Protein AF-A0AB38FFC4-F1 (afdb_monomer_lite)

pLDDT: mean 82.01, std 13.11, range [34.38, 96.31]

Sequence (142 aa):
MTSVSDGPTPALEALVALSYVAIEAASSDPIVAAMLRLQHEIGDYQGTHGNVVSSWQQGFERLVARAVEEGDVLAEDDVSTGTLSTFLLGSLLGAHVVATATGAFDDLPRRMERVWYFILPGLVEPSKLVYFRQFASRRLLR

Secondary structure (DSSP, 8-state):
----SS-SS-HHHHHHHHHHHHHHHHHH-HHHHHHHHHHHHH-SGGG-S--HHHHHHHHHHHHHHHHHHTT-S---SHHHHHHHHHHHHHHHHHHHHHHHHHT-GGGHHHHHHHHHHHHHHHHS-TTTHHHHHHHHHHGGG-

Radius of gyration: 15.25 Å; chains: 1; bounding box: 38×37×39 Å

InterPro domains:
  IPR036271 Tetracyclin repressor-like, C-terminal domain superfamily [SSF48498] (9-140)
  IPR054126 CprB tetracyclin repressor-like, C-terminal domain [PF21935] (11-124)

Structure (mmCIF, N/CA/C/O backbone):
data_AF-A0AB38FFC4-F1
#
_entry.id   AF-A0AB38FFC4-F1
#
loop_
_atom_site.group_PDB
_atom_site.id
_atom_site.type_symbol
_atom_site.label_atom_id
_atom_site.label_alt_id
_atom_site.label_comp_id
_atom_site.label_asym_id
_atom_site.label_entity_id
_atom_site.label_seq_id
_atom_site.pdbx_PDB_ins_code
_atom_site.Cartn_x
_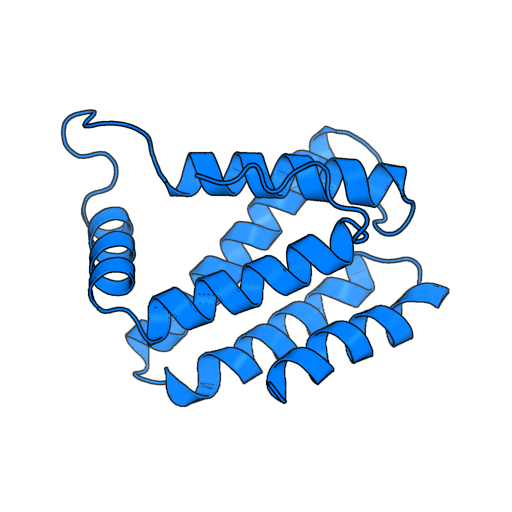atom_site.Cartn_y
_atom_site.Cartn_z
_atom_site.occupancy
_atom_site.B_iso_or_equiv
_atom_site.auth_seq_id
_atom_site.auth_comp_id
_atom_site.auth_asym_id
_atom_site.auth_atom_id
_atom_site.pdbx_PDB_model_num
ATOM 1 N N . MET A 1 1 ? -9.768 2.602 -18.425 1.00 34.38 1 MET A N 1
ATOM 2 C CA . MET A 1 1 ? -9.398 2.821 -17.010 1.00 34.38 1 MET A CA 1
ATOM 3 C C . MET A 1 1 ? -10.601 2.492 -16.147 1.00 34.38 1 MET A C 1
ATOM 5 O O . MET A 1 1 ? -11.529 3.284 -16.077 1.00 34.38 1 MET A O 1
ATOM 9 N N . THR A 1 2 ? -10.643 1.284 -15.591 1.00 35.81 2 THR A N 1
ATOM 10 C CA . THR A 1 2 ? -11.699 0.844 -14.672 1.00 35.81 2 THR A CA 1
ATOM 11 C C . THR A 1 2 ? -11.575 1.614 -13.360 1.00 35.81 2 THR A C 1
ATOM 13 O O . THR A 1 2 ? -10.516 1.595 -12.736 1.00 35.81 2 THR A O 1
ATOM 16 N N . SER A 1 3 ? -12.639 2.318 -12.971 1.00 39.75 3 SER A N 1
ATOM 17 C CA . SER A 1 3 ? -12.753 2.964 -11.662 1.00 39.75 3 SER A CA 1
ATOM 18 C C . SER A 1 3 ? -12.535 1.918 -10.565 1.00 39.75 3 SER A C 1
ATOM 20 O O . SER A 1 3 ? -13.295 0.961 -10.464 1.00 39.75 3 SER A O 1
ATOM 22 N N . VAL A 1 4 ? -11.470 2.074 -9.777 1.00 53.66 4 VAL A N 1
ATOM 23 C CA . VAL A 1 4 ? -11.105 1.183 -8.656 1.00 53.66 4 VAL A CA 1
ATOM 24 C C . VAL A 1 4 ? -12.003 1.401 -7.422 1.00 53.66 4 VAL A C 1
ATOM 26 O O . VAL A 1 4 ? -11.862 0.698 -6.429 1.00 53.66 4 VAL A O 1
ATOM 29 N N . SER A 1 5 ? -12.944 2.350 -7.454 1.00 50.34 5 SER A N 1
ATOM 30 C CA . SER A 1 5 ? -13.430 2.974 -6.217 1.00 50.34 5 SER A CA 1
ATOM 31 C C . SER A 1 5 ? -14.756 2.470 -5.614 1.00 50.34 5 SER A C 1
ATOM 33 O O . SER A 1 5 ? -15.037 2.896 -4.508 1.00 50.34 5 SER A O 1
ATOM 35 N N . ASP A 1 6 ? -15.501 1.521 -6.204 1.00 46.50 6 ASP A N 1
ATOM 36 C CA . ASP A 1 6 ? -16.807 1.061 -5.647 1.00 46.50 6 ASP A CA 1
ATOM 37 C C . ASP A 1 6 ? -17.016 -0.473 -5.672 1.00 46.50 6 ASP A C 1
ATOM 39 O O . ASP A 1 6 ? -18.100 -0.991 -5.938 1.00 46.50 6 ASP A O 1
ATOM 43 N N . GLY A 1 7 ? -15.956 -1.250 -5.441 1.00 58.41 7 GLY A N 1
ATOM 44 C CA . GLY A 1 7 ? -16.077 -2.706 -5.291 1.00 58.41 7 GLY A CA 1
ATOM 45 C C . GLY A 1 7 ? -16.482 -3.124 -3.865 1.00 58.41 7 GLY A C 1
ATOM 46 O O . GLY A 1 7 ? -16.101 -2.433 -2.919 1.00 58.41 7 GLY A O 1
ATOM 47 N N . PRO A 1 8 ? -17.145 -4.288 -3.676 1.00 72.44 8 PRO A N 1
ATOM 48 C CA . PRO A 1 8 ? -17.498 -4.836 -2.355 1.00 72.44 8 PRO A CA 1
ATOM 49 C C . PRO A 1 8 ? -16.283 -5.207 -1.483 1.00 72.44 8 PRO A C 1
ATOM 51 O O . PRO A 1 8 ? -16.443 -5.600 -0.333 1.00 72.44 8 PRO A O 1
ATOM 54 N N . THR A 1 9 ? -15.069 -5.126 -2.030 1.00 85.88 9 THR A N 1
ATOM 55 C CA . THR A 1 9 ? -13.816 -5.384 -1.317 1.00 85.88 9 THR A CA 1
ATOM 56 C C . THR A 1 9 ? -13.534 -4.267 -0.310 1.00 85.88 9 THR A C 1
ATOM 58 O O . THR A 1 9 ? -13.580 -3.107 -0.728 1.00 85.88 9 THR A O 1
ATOM 61 N N . PRO A 1 10 ? -13.190 -4.572 0.956 1.00 93.25 10 PRO A N 1
ATOM 62 C CA . PRO A 1 10 ? -12.728 -3.578 1.928 1.00 93.25 10 PRO A CA 1
ATOM 63 C C . PRO A 1 10 ? -11.575 -2.724 1.386 1.00 93.25 10 PRO A C 1
ATOM 65 O O . PRO A 1 10 ? -10.716 -3.201 0.637 1.00 93.25 10 PRO A O 1
ATOM 68 N N . ALA A 1 11 ? -11.540 -1.448 1.744 1.00 94.00 11 ALA A N 1
ATOM 69 C CA . ALA A 1 11 ? -10.644 -0.471 1.143 1.00 94.00 11 ALA A CA 1
ATOM 70 C C . ALA A 1 11 ? -9.171 -0.719 1.493 1.00 94.00 11 ALA A C 1
ATOM 72 O O . ALA A 1 11 ? -8.305 -0.597 0.622 1.00 94.00 11 ALA A O 1
ATOM 73 N N . LEU A 1 12 ? -8.873 -1.156 2.722 1.00 94.06 12 LEU A N 1
ATOM 74 C CA . LEU A 1 12 ? -7.507 -1.536 3.090 1.00 94.06 12 LEU A CA 1
ATOM 75 C C . LEU A 1 12 ? -7.049 -2.805 2.353 1.00 94.06 12 LEU A C 1
ATOM 77 O O . LEU A 1 12 ? -5.903 -2.890 1.910 1.00 94.06 12 LEU A O 1
ATOM 81 N N . GLU A 1 13 ? -7.946 -3.766 2.128 1.00 94.38 13 GLU A N 1
ATOM 82 C CA . GLU A 1 13 ? -7.643 -4.926 1.283 1.00 94.38 13 GLU A CA 1
ATOM 83 C C . GLU A 1 13 ? -7.368 -4.516 -0.164 1.00 94.38 13 GLU A C 1
ATOM 85 O O . GLU A 1 13 ? -6.451 -5.051 -0.792 1.00 94.38 13 GLU A O 1
ATOM 90 N N . ALA A 1 14 ? -8.127 -3.551 -0.688 1.00 93.06 14 ALA A N 1
ATOM 91 C CA . ALA A 1 14 ? -7.912 -2.992 -2.015 1.00 93.06 14 ALA A CA 1
ATOM 92 C C . ALA A 1 14 ? -6.568 -2.248 -2.118 1.00 93.06 14 ALA A C 1
ATOM 94 O O . ALA A 1 14 ? -5.870 -2.427 -3.114 1.00 93.06 14 ALA A O 1
ATOM 95 N N . LEU A 1 15 ? -6.156 -1.489 -1.093 1.00 92.25 15 LEU A N 1
ATOM 96 C CA . LEU A 1 15 ? -4.833 -0.847 -1.025 1.00 92.25 15 LEU A CA 1
ATOM 97 C C . LEU A 1 15 ? -3.703 -1.872 -1.067 1.00 92.25 15 LEU A C 1
ATOM 99 O O . LEU A 1 15 ? -2.794 -1.770 -1.897 1.00 92.25 15 LEU A O 1
ATOM 103 N N . VAL A 1 16 ? -3.781 -2.888 -0.203 1.00 92.31 16 VAL A N 1
ATOM 104 C CA . VAL A 1 16 ? -2.808 -3.983 -0.186 1.00 92.31 16 VAL A CA 1
ATOM 105 C C . VAL A 1 16 ? -2.789 -4.652 -1.556 1.00 92.31 16 VAL A C 1
ATOM 107 O O . VAL A 1 16 ? -1.732 -4.775 -2.165 1.00 92.31 16 VAL A O 1
ATOM 110 N N . ALA A 1 17 ? -3.948 -5.004 -2.107 1.00 89.94 17 ALA A N 1
ATOM 111 C CA . ALA A 1 17 ? -4.053 -5.634 -3.415 1.00 89.94 17 ALA A CA 1
ATOM 112 C C . ALA A 1 17 ? -3.426 -4.813 -4.547 1.00 89.94 17 ALA A C 1
ATOM 114 O O . ALA A 1 17 ? -2.665 -5.364 -5.344 1.00 89.94 17 ALA A O 1
ATOM 115 N N . LEU A 1 18 ? -3.734 -3.518 -4.600 1.00 87.81 18 LEU A N 1
ATOM 116 C CA . LEU A 1 18 ? -3.248 -2.599 -5.621 1.00 87.81 18 LEU A CA 1
ATOM 117 C C . LEU A 1 18 ? -1.726 -2.453 -5.562 1.00 87.81 18 LEU A C 1
ATOM 119 O O . LEU A 1 18 ? -1.085 -2.422 -6.608 1.00 87.81 18 LEU A O 1
ATOM 123 N N . SER A 1 19 ? -1.142 -2.426 -4.360 1.00 87.62 19 SER A N 1
ATOM 124 C CA . SER A 1 19 ? 0.312 -2.324 -4.192 1.00 87.62 19 SER A CA 1
ATOM 125 C C . SER A 1 19 ? 1.070 -3.500 -4.822 1.00 87.62 19 SER A C 1
ATOM 127 O O . SER A 1 19 ? 2.069 -3.281 -5.502 1.00 87.62 19 SER A O 1
ATOM 129 N N . TYR A 1 20 ? 0.565 -4.732 -4.669 1.00 87.56 20 TYR A N 1
ATOM 130 C CA . TYR A 1 20 ? 1.160 -5.921 -5.285 1.00 87.56 20 TYR A CA 1
ATOM 131 C C . TYR A 1 20 ? 1.024 -5.892 -6.807 1.00 87.56 20 TYR A C 1
ATOM 133 O O . TYR A 1 20 ? 2.011 -6.114 -7.497 1.00 87.56 20 TYR A O 1
ATOM 141 N N . VAL A 1 21 ? -0.161 -5.546 -7.324 1.00 85.25 21 VAL A N 1
ATOM 142 C CA . VAL A 1 21 ? -0.400 -5.442 -8.776 1.00 85.25 21 VAL A CA 1
ATOM 143 C C . VAL A 1 21 ? 0.504 -4.384 -9.411 1.00 85.25 21 VAL A C 1
ATOM 145 O O . VAL A 1 21 ? 1.076 -4.616 -10.472 1.00 85.25 21 VAL A O 1
ATOM 148 N N . ALA A 1 22 ? 0.661 -3.226 -8.763 1.00 81.06 22 ALA A N 1
ATOM 149 C CA . ALA A 1 22 ? 1.513 -2.151 -9.261 1.00 81.06 22 ALA A CA 1
ATOM 150 C C . ALA A 1 22 ? 2.987 -2.576 -9.330 1.00 81.06 22 ALA A C 1
ATOM 152 O O . ALA A 1 22 ? 3.665 -2.298 -10.317 1.00 81.06 22 ALA A O 1
ATOM 153 N N . ILE A 1 23 ? 3.474 -3.270 -8.300 1.00 79.44 23 ILE A N 1
ATOM 154 C CA . ILE A 1 23 ? 4.850 -3.770 -8.251 1.00 79.44 23 ILE A CA 1
ATOM 155 C C . ILE A 1 23 ? 5.097 -4.889 -9.261 1.00 79.44 23 ILE A C 1
ATOM 157 O O . ILE A 1 23 ? 6.135 -4.889 -9.919 1.00 79.44 23 ILE A O 1
ATOM 161 N N . GLU A 1 24 ? 4.155 -5.820 -9.394 1.00 81.00 24 GLU A N 1
ATOM 162 C CA . GLU A 1 24 ? 4.243 -6.915 -10.354 1.00 81.00 24 GLU A CA 1
ATOM 163 C C . GLU A 1 24 ? 4.328 -6.352 -11.772 1.00 81.00 24 GLU A C 1
ATOM 165 O O . GLU A 1 24 ? 5.300 -6.626 -12.473 1.00 81.00 24 GLU A O 1
ATOM 170 N N . ALA A 1 25 ? 3.406 -5.453 -12.134 1.00 80.12 25 ALA A N 1
ATOM 171 C CA . ALA A 1 25 ? 3.420 -4.769 -13.421 1.00 80.12 25 ALA A CA 1
ATOM 172 C C . ALA A 1 25 ? 4.751 -4.044 -13.669 1.00 80.12 25 ALA A C 1
ATOM 174 O O . ALA A 1 25 ? 5.315 -4.147 -14.753 1.00 80.12 25 ALA A O 1
ATOM 175 N N . ALA A 1 26 ? 5.293 -3.364 -12.656 1.00 76.88 26 ALA A N 1
ATOM 176 C CA . ALA A 1 26 ? 6.577 -2.681 -12.764 1.00 76.88 26 ALA A CA 1
ATOM 177 C C . ALA A 1 26 ? 7.774 -3.634 -12.954 1.00 76.88 26 ALA A C 1
ATOM 179 O O . ALA A 1 26 ? 8.759 -3.251 -13.579 1.00 76.88 26 ALA A O 1
ATOM 180 N N . SER A 1 27 ? 7.693 -4.869 -12.449 1.00 77.12 27 SER A N 1
ATOM 181 C CA . SER A 1 27 ? 8.732 -5.892 -12.638 1.00 77.12 27 SER A CA 1
ATOM 182 C C . SER A 1 27 ? 8.603 -6.695 -13.935 1.00 77.12 27 SER A C 1
ATOM 184 O O . SER A 1 27 ? 9.620 -7.093 -14.500 1.00 77.12 27 SER A O 1
ATOM 186 N N . SER A 1 28 ? 7.380 -6.956 -14.404 1.00 79.88 28 SER A N 1
ATOM 187 C CA . SER A 1 28 ? 7.124 -7.881 -15.514 1.00 79.88 28 SER A CA 1
ATOM 188 C C . SER A 1 28 ? 6.874 -7.182 -16.847 1.00 79.88 28 SER A C 1
ATOM 190 O O . SER A 1 28 ? 7.100 -7.784 -17.896 1.00 79.88 28 SER A O 1
ATOM 192 N N . ASP A 1 29 ? 6.377 -5.941 -16.829 1.00 82.31 29 ASP A N 1
ATOM 193 C CA . ASP A 1 29 ? 6.052 -5.184 -18.035 1.00 82.31 29 ASP A CA 1
ATOM 194 C C . ASP A 1 29 ? 7.146 -4.135 -18.332 1.00 82.31 29 ASP A C 1
ATOM 196 O O . ASP A 1 29 ? 7.270 -3.134 -17.614 1.00 82.31 29 ASP A O 1
ATOM 200 N N . PRO A 1 30 ? 7.935 -4.308 -19.413 1.00 79.38 30 PRO A N 1
ATOM 201 C CA . PRO A 1 30 ? 8.999 -3.373 -19.770 1.00 79.38 30 PRO A CA 1
ATOM 202 C C . PRO A 1 30 ? 8.478 -1.969 -20.114 1.00 79.38 30 PRO A C 1
ATOM 204 O O . PRO A 1 30 ? 9.223 -0.999 -19.964 1.00 79.38 30 PRO A O 1
ATOM 207 N N . ILE A 1 31 ? 7.218 -1.828 -20.544 1.00 84.06 31 ILE A N 1
ATOM 208 C CA . ILE A 1 31 ? 6.592 -0.524 -20.801 1.00 84.06 31 ILE A CA 1
ATOM 209 C C . ILE A 1 31 ? 6.320 0.188 -19.476 1.00 84.06 31 ILE A C 1
ATOM 211 O O . ILE A 1 31 ? 6.635 1.371 -19.348 1.00 84.06 31 ILE A O 1
ATOM 215 N N . VAL A 1 32 ? 5.789 -0.519 -18.474 1.00 79.94 32 VAL A N 1
ATOM 216 C CA . VAL A 1 32 ? 5.536 0.048 -17.137 1.00 79.94 32 VAL A CA 1
ATOM 217 C C . VAL A 1 32 ? 6.852 0.427 -16.460 1.00 79.94 32 VAL A C 1
ATOM 219 O O . VAL A 1 32 ? 6.963 1.525 -15.911 1.00 79.94 32 VAL A O 1
ATOM 222 N N . ALA A 1 33 ? 7.876 -0.423 -16.563 1.00 78.62 33 ALA A N 1
ATOM 223 C CA . ALA A 1 33 ? 9.210 -0.127 -16.049 1.00 78.62 33 ALA A CA 1
ATOM 224 C C . ALA A 1 33 ? 9.821 1.122 -16.715 1.00 78.62 33 ALA A C 1
ATOM 226 O O . ALA A 1 33 ? 10.324 2.016 -16.028 1.00 78.62 33 ALA A O 1
ATOM 227 N N . ALA A 1 34 ? 9.741 1.224 -18.048 1.00 82.38 34 ALA A N 1
ATOM 228 C CA . ALA A 1 34 ? 10.218 2.391 -18.789 1.00 82.38 34 ALA A CA 1
ATOM 229 C C . ALA A 1 34 ? 9.429 3.663 -18.437 1.00 82.38 34 ALA A C 1
ATOM 231 O O . ALA A 1 34 ? 10.032 4.718 -18.251 1.00 82.38 34 ALA A O 1
ATOM 232 N N . MET A 1 35 ? 8.105 3.565 -18.287 1.00 81.44 35 MET A N 1
ATOM 233 C CA . MET A 1 35 ? 7.244 4.670 -17.860 1.00 81.44 35 MET A CA 1
ATOM 234 C C . MET A 1 35 ? 7.659 5.198 -16.482 1.00 81.44 35 MET A C 1
ATOM 236 O O . MET A 1 35 ? 7.903 6.395 -16.343 1.00 81.44 35 MET A O 1
ATOM 240 N N . LEU A 1 36 ? 7.794 4.321 -15.480 1.00 78.25 36 LEU A N 1
ATOM 241 C CA . LEU A 1 36 ? 8.204 4.713 -14.126 1.00 78.25 36 LEU A CA 1
ATOM 242 C C . LEU A 1 36 ? 9.605 5.336 -14.111 1.00 78.25 36 LEU A C 1
ATOM 244 O O . LEU A 1 36 ? 9.846 6.310 -13.397 1.00 78.25 36 LEU A O 1
ATOM 248 N N . ARG A 1 37 ? 10.522 4.813 -14.933 1.00 78.75 37 ARG A N 1
ATOM 249 C CA . ARG A 1 37 ? 11.868 5.372 -15.084 1.00 78.75 37 ARG A CA 1
ATOM 250 C C . ARG A 1 37 ? 11.849 6.770 -15.703 1.00 78.75 37 ARG A C 1
ATOM 252 O O . ARG A 1 37 ? 12.465 7.673 -15.148 1.00 78.75 37 ARG A O 1
ATOM 259 N N . LEU A 1 38 ? 11.123 6.966 -16.804 1.00 79.81 38 LEU A N 1
ATOM 260 C CA . LEU A 1 38 ? 10.990 8.271 -17.463 1.00 79.81 38 LEU A CA 1
ATOM 261 C C . LEU A 1 38 ? 10.350 9.310 -16.537 1.00 79.81 38 LEU A C 1
ATOM 263 O O . LEU A 1 38 ? 10.802 10.451 -16.487 1.00 79.81 38 LEU A O 1
ATOM 267 N N . GLN A 1 39 ? 9.344 8.908 -15.759 1.00 75.00 39 GLN A N 1
ATOM 268 C CA . GLN A 1 39 ? 8.741 9.780 -14.753 1.00 75.00 39 GLN A CA 1
ATOM 269 C C . GLN A 1 39 ? 9.718 10.179 -13.653 1.00 75.00 39 GLN A C 1
ATOM 271 O O . GLN A 1 39 ? 9.699 11.328 -13.220 1.00 75.00 39 GLN A O 1
ATOM 276 N N . HIS A 1 40 ? 10.570 9.257 -13.205 1.00 72.69 40 HIS A N 1
ATOM 277 C CA . HIS A 1 40 ? 11.592 9.566 -12.212 1.00 72.69 40 HIS A CA 1
ATOM 278 C C . HIS A 1 40 ? 12.689 10.487 -12.769 1.00 72.69 40 HIS A C 1
ATOM 280 O O . HIS A 1 40 ? 13.107 11.415 -12.083 1.00 72.69 40 HIS A O 1
ATOM 286 N N . GLU A 1 41 ? 13.151 10.241 -14.000 1.00 72.88 41 GLU A N 1
ATOM 287 C CA . GLU A 1 41 ? 14.289 10.951 -14.601 1.00 72.88 41 GLU A CA 1
ATOM 288 C C . GLU A 1 41 ? 13.923 12.337 -15.158 1.00 72.88 41 GLU A C 1
ATOM 290 O O . GLU A 1 41 ? 14.731 13.260 -15.061 1.00 72.88 41 GLU A O 1
ATOM 295 N N . ILE A 1 42 ? 12.734 12.498 -15.748 1.00 68.75 42 ILE A N 1
ATOM 296 C CA . ILE A 1 42 ? 12.366 13.716 -16.497 1.00 68.75 42 ILE A CA 1
ATOM 297 C C . ILE A 1 42 ? 11.138 14.422 -15.895 1.00 68.75 42 ILE A C 1
ATOM 299 O O . ILE A 1 42 ? 10.899 15.598 -16.175 1.00 68.75 42 ILE A O 1
ATOM 303 N N . GLY A 1 43 ? 10.376 13.752 -15.023 1.00 66.06 43 GLY A N 1
ATOM 304 C CA . GLY A 1 43 ? 9.157 14.313 -14.442 1.00 66.06 43 GLY A CA 1
ATOM 305 C C . GLY A 1 43 ? 8.118 14.665 -15.511 1.00 66.06 43 GLY A C 1
ATOM 306 O O . GLY A 1 43 ? 7.984 13.975 -16.521 1.00 66.06 43 GLY A O 1
ATOM 307 N N . ASP A 1 44 ? 7.369 15.746 -15.292 1.00 63.75 44 ASP A N 1
ATOM 308 C CA . ASP A 1 44 ? 6.442 16.285 -16.293 1.00 63.75 44 ASP A CA 1
ATOM 309 C C . ASP A 1 44 ? 7.198 17.139 -17.325 1.00 63.75 44 ASP A C 1
ATOM 311 O O . ASP A 1 44 ? 7.263 18.369 -17.246 1.00 63.75 44 ASP A O 1
ATOM 315 N N . TYR A 1 45 ? 7.830 16.473 -18.289 1.00 56.94 45 TYR A N 1
ATOM 316 C CA . TYR A 1 45 ? 8.481 17.156 -19.399 1.00 56.94 45 TYR A CA 1
ATOM 317 C C . TYR A 1 45 ? 7.427 17.763 -20.339 1.00 56.94 45 TYR A C 1
ATOM 319 O O . TYR A 1 45 ? 6.635 17.053 -20.960 1.00 56.94 45 TYR A O 1
ATOM 327 N N . GLN A 1 46 ? 7.459 19.094 -20.473 1.00 57.09 46 GLN A N 1
ATOM 328 C CA . GLN A 1 46 ? 6.620 19.894 -21.383 1.00 57.09 46 GLN A CA 1
ATOM 329 C C . GLN A 1 46 ? 5.108 19.924 -21.065 1.00 57.09 46 GLN A C 1
ATOM 331 O O . GLN A 1 46 ? 4.324 20.315 -21.926 1.00 57.09 46 GLN A O 1
ATOM 336 N N . GLY A 1 47 ? 4.677 19.574 -19.845 1.00 56.97 47 GLY A N 1
ATOM 337 C CA . GLY A 1 47 ? 3.255 19.639 -19.465 1.00 56.97 47 GLY A CA 1
ATOM 338 C C . GLY A 1 47 ? 2.392 18.620 -20.215 1.00 56.97 47 GLY A C 1
ATOM 339 O O . GLY A 1 47 ? 1.207 18.854 -20.479 1.00 56.97 47 GLY A O 1
ATOM 340 N N . THR A 1 48 ? 3.000 17.509 -20.628 1.00 54.03 48 THR A N 1
ATOM 341 C CA . THR A 1 48 ? 2.382 16.543 -21.532 1.00 54.03 48 THR A CA 1
ATOM 342 C C . THR A 1 48 ? 1.539 15.566 -20.715 1.00 54.03 48 THR A C 1
ATOM 344 O O . THR A 1 48 ? 2.028 14.553 -20.238 1.00 54.03 48 THR A O 1
ATOM 347 N N . HIS A 1 49 ? 0.249 15.883 -20.573 1.00 54.00 49 HIS A N 1
ATOM 348 C CA . HIS A 1 49 ? -0.832 14.991 -20.134 1.00 54.00 49 HIS A CA 1
ATOM 349 C C . HIS A 1 49 ? -0.598 14.188 -18.840 1.00 54.00 49 HIS A C 1
ATOM 351 O O . HIS A 1 49 ? -0.234 13.021 -18.888 1.00 54.00 49 HIS A O 1
ATOM 357 N N . GLY A 1 50 ? -0.996 14.764 -17.699 1.00 58.03 50 GLY A N 1
ATOM 358 C CA . GLY A 1 50 ? -1.398 14.019 -16.499 1.00 58.03 50 GLY A CA 1
ATOM 359 C C . GLY A 1 50 ? -0.287 13.208 -15.823 1.00 58.03 50 GLY A C 1
ATOM 360 O O . GLY A 1 50 ? 0.095 12.130 -16.262 1.00 58.03 50 GLY A O 1
ATOM 361 N N . ASN A 1 51 ? 0.175 13.669 -14.664 1.00 70.38 51 ASN A N 1
ATOM 362 C CA . ASN A 1 51 ? 1.124 12.905 -13.862 1.00 70.38 51 ASN A CA 1
ATOM 363 C C . ASN A 1 51 ? 0.478 11.578 -13.379 1.00 70.38 51 ASN A C 1
ATOM 365 O O . ASN A 1 51 ? -0.458 11.581 -12.579 1.00 70.38 51 ASN A O 1
ATOM 369 N N . VAL A 1 52 ? 0.961 10.418 -13.852 1.00 71.94 52 VAL A N 1
ATOM 370 C CA . VAL A 1 52 ? 0.410 9.107 -13.432 1.00 71.94 52 VAL A CA 1
ATOM 371 C C . VAL A 1 52 ? 0.523 8.909 -11.921 1.00 71.94 52 VAL A C 1
ATOM 373 O O . VAL A 1 52 ? -0.379 8.344 -11.310 1.00 71.94 52 VAL A O 1
ATOM 376 N N . VAL A 1 53 ? 1.587 9.440 -11.309 1.00 76.06 53 VAL A N 1
ATOM 377 C CA . VAL A 1 53 ? 1.820 9.364 -9.867 1.00 76.06 53 VAL A CA 1
ATOM 378 C C . VAL A 1 53 ? 0.780 10.203 -9.136 1.00 76.06 53 VAL A C 1
ATOM 380 O O . VAL A 1 53 ? 0.274 9.760 -8.114 1.00 76.06 53 VAL A O 1
ATOM 383 N N . SER A 1 54 ? 0.369 11.356 -9.682 1.00 80.94 54 SER A N 1
ATOM 384 C CA . SER A 1 54 ? -0.728 12.135 -9.089 1.00 80.94 54 SER A CA 1
ATOM 385 C C . SER A 1 54 ? -2.079 11.427 -9.224 1.00 80.94 54 SER A C 1
ATOM 387 O O . SER A 1 54 ? -2.903 11.491 -8.315 1.00 80.94 54 SER A O 1
ATOM 389 N N . SER A 1 55 ? -2.300 10.687 -10.313 1.00 81.88 55 SER A N 1
ATOM 390 C CA . SER A 1 55 ? -3.508 9.866 -10.479 1.00 81.88 55 SER A CA 1
ATOM 391 C C . SER A 1 55 ? -3.537 8.688 -9.499 1.00 81.88 55 SER A C 1
ATOM 393 O O . SER A 1 55 ? -4.587 8.367 -8.940 1.00 81.88 55 SER A O 1
ATOM 395 N N . TRP A 1 56 ? -2.387 8.052 -9.262 1.00 83.94 56 TRP A N 1
ATOM 396 C CA . TRP A 1 56 ? -2.240 7.001 -8.254 1.00 83.94 56 TRP A CA 1
ATOM 397 C C . TRP A 1 56 ? -2.416 7.558 -6.847 1.00 83.94 56 TRP A C 1
ATOM 399 O O . TRP A 1 56 ? -3.150 6.966 -6.064 1.00 83.94 56 TRP A O 1
ATOM 409 N N . GLN A 1 57 ? -1.840 8.725 -6.566 1.00 86.94 57 GLN A N 1
ATOM 410 C CA . GLN A 1 57 ? -1.997 9.434 -5.300 1.00 86.94 57 GLN A CA 1
ATOM 411 C C . GLN A 1 57 ? -3.475 9.680 -4.982 1.00 86.94 57 GLN A C 1
ATOM 413 O O . GLN A 1 57 ? -3.941 9.268 -3.926 1.00 86.94 57 GLN A O 1
ATOM 418 N N . GLN A 1 58 ? -4.252 10.210 -5.930 1.00 88.44 58 GLN A N 1
ATOM 419 C CA . GLN A 1 58 ? -5.700 10.385 -5.750 1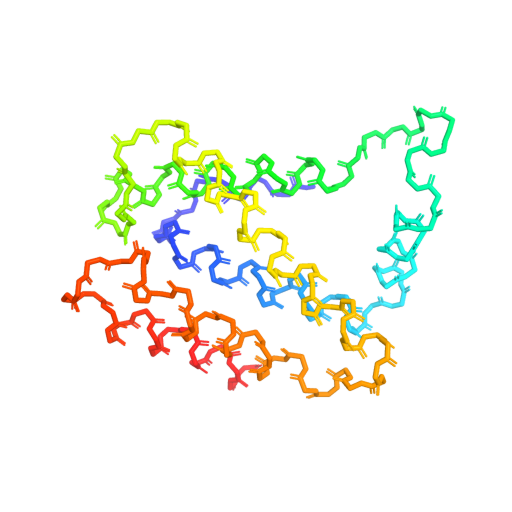.00 88.44 58 GLN A CA 1
ATOM 420 C C . GLN A 1 58 ? -6.434 9.053 -5.514 1.00 88.44 58 GLN A C 1
ATOM 422 O O . GLN A 1 58 ? -7.427 8.999 -4.790 1.00 88.44 58 GLN A O 1
ATOM 427 N N . GLY A 1 59 ? -5.988 7.966 -6.152 1.00 88.44 59 GLY A N 1
ATOM 428 C CA . GLY A 1 59 ? -6.528 6.626 -5.914 1.00 88.44 59 GLY A CA 1
ATOM 429 C C . GLY A 1 59 ? -6.250 6.123 -4.497 1.00 88.44 59 GLY A C 1
ATOM 430 O O . GLY A 1 59 ? -7.156 5.604 -3.847 1.00 88.44 59 GLY A O 1
ATOM 431 N N . PHE A 1 60 ? -5.023 6.318 -4.014 1.00 90.69 60 PHE A N 1
ATOM 432 C CA . PHE A 1 60 ? -4.619 5.983 -2.651 1.00 90.69 60 PHE A CA 1
ATOM 433 C C . PHE A 1 60 ? -5.371 6.832 -1.626 1.00 90.69 60 PHE A C 1
ATOM 435 O O . PHE A 1 6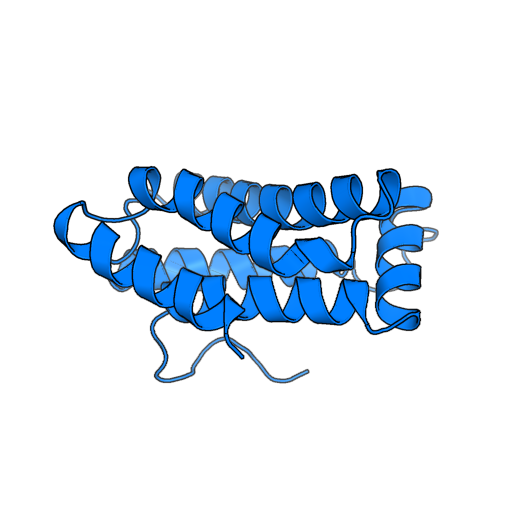0 ? -5.893 6.273 -0.672 1.00 90.69 60 PHE A O 1
ATOM 442 N N . GLU A 1 61 ? -5.504 8.140 -1.844 1.00 92.00 61 GLU A N 1
ATOM 443 C CA . GLU A 1 61 ? -6.287 9.040 -0.985 1.00 92.00 61 GLU A CA 1
ATOM 444 C C . GLU A 1 61 ? -7.727 8.556 -0.816 1.00 92.00 61 GLU A C 1
ATOM 446 O O . GLU A 1 61 ? -8.193 8.411 0.312 1.00 92.00 61 GLU A O 1
ATOM 451 N N . ARG A 1 62 ? -8.409 8.213 -1.920 1.00 92.50 62 ARG A N 1
ATOM 452 C CA . ARG A 1 62 ? -9.783 7.687 -1.862 1.00 92.50 62 ARG A CA 1
ATOM 453 C C . ARG A 1 62 ? -9.883 6.390 -1.066 1.00 92.50 62 ARG A C 1
ATOM 455 O O . ARG A 1 62 ? -10.825 6.216 -0.300 1.00 92.50 62 ARG A O 1
ATOM 462 N N . LEU A 1 63 ? -8.937 5.469 -1.253 1.00 93.06 63 LEU A N 1
ATOM 463 C CA . LEU A 1 63 ? -8.961 4.201 -0.528 1.00 93.06 63 LEU A CA 1
ATOM 464 C C . LEU A 1 63 ? -8.593 4.368 0.950 1.00 93.06 63 LEU A C 1
ATOM 466 O O . LEU A 1 63 ? -9.163 3.672 1.781 1.00 93.06 63 LEU A O 1
ATOM 470 N N . VAL A 1 64 ? -7.677 5.276 1.292 1.00 94.00 64 VAL A N 1
ATOM 471 C CA . VAL A 1 64 ? -7.349 5.567 2.694 1.00 94.00 64 VAL A CA 1
ATOM 472 C C . VAL A 1 64 ? -8.555 6.191 3.388 1.00 94.00 64 VAL A C 1
ATOM 474 O O . VAL A 1 64 ? -8.942 5.694 4.438 1.00 94.00 64 VAL A O 1
ATOM 477 N N . ALA A 1 65 ? -9.198 7.193 2.779 1.00 92.81 65 ALA A N 1
ATOM 478 C CA . ALA A 1 65 ? -10.407 7.808 3.331 1.00 92.81 65 ALA A CA 1
ATOM 479 C C . ALA A 1 65 ? -11.501 6.760 3.588 1.00 92.81 65 ALA A C 1
ATOM 481 O O . ALA A 1 65 ? -12.020 6.651 4.695 1.00 92.81 65 ALA A O 1
ATOM 482 N N . ARG A 1 66 ? -11.763 5.893 2.603 1.00 93.50 66 ARG A N 1
ATOM 483 C CA . ARG A 1 66 ? -12.732 4.804 2.756 1.00 93.50 66 ARG A CA 1
ATOM 484 C C . ARG A 1 66 ? -12.319 3.790 3.833 1.00 93.50 66 ARG A C 1
ATOM 486 O O . ARG A 1 66 ? -13.166 3.311 4.573 1.00 93.50 66 ARG A O 1
ATOM 493 N N . ALA A 1 67 ? -11.033 3.464 3.961 1.00 93.38 67 ALA A N 1
ATOM 494 C CA . ALA A 1 67 ? -10.557 2.538 4.991 1.00 93.38 67 ALA A CA 1
ATOM 495 C C . ALA A 1 67 ? -10.677 3.119 6.413 1.00 93.38 67 ALA A C 1
ATOM 497 O O . ALA A 1 67 ? -10.840 2.365 7.374 1.00 93.38 67 ALA A O 1
ATOM 498 N N . VAL A 1 68 ? -10.620 4.448 6.548 1.00 92.94 68 VAL A N 1
ATOM 499 C CA . VAL A 1 68 ? -10.930 5.161 7.796 1.00 92.94 68 VAL A CA 1
ATOM 500 C C . VAL A 1 68 ? -12.429 5.084 8.086 1.00 92.94 68 VAL A C 1
ATOM 502 O O . VAL A 1 68 ? -12.811 4.711 9.193 1.00 92.94 68 VAL A O 1
ATOM 505 N N . GLU A 1 69 ? -13.284 5.336 7.090 1.00 92.19 69 GLU A N 1
ATOM 506 C CA . GLU A 1 69 ? -14.746 5.196 7.217 1.00 92.19 69 GLU A CA 1
ATOM 507 C C . GLU A 1 69 ? -15.177 3.764 7.589 1.00 92.19 69 GLU A C 1
ATOM 509 O O . GLU A 1 69 ? -16.096 3.570 8.384 1.00 92.19 69 GLU A O 1
ATOM 514 N N . GLU A 1 70 ? -14.486 2.748 7.064 1.00 91.88 70 GLU A N 1
ATOM 515 C CA . GLU A 1 70 ? -14.689 1.328 7.393 1.00 91.88 70 GLU A CA 1
ATOM 516 C C . GLU A 1 70 ? -14.125 0.935 8.777 1.00 91.88 70 GLU A C 1
ATOM 518 O O . GLU A 1 70 ? -14.362 -0.176 9.266 1.00 91.88 70 GLU A O 1
ATOM 523 N N . GLY A 1 71 ? -13.378 1.832 9.429 1.00 91.62 71 GLY A N 1
ATOM 524 C CA . GLY A 1 71 ? -12.733 1.600 10.722 1.00 91.62 71 GLY A CA 1
ATOM 525 C C . GLY A 1 71 ? -11.569 0.608 10.662 1.00 91.62 71 GLY A C 1
ATOM 526 O O . GLY A 1 71 ? -11.231 -0.017 11.671 1.00 91.62 71 GLY A O 1
ATOM 527 N N . ASP A 1 72 ? -10.995 0.377 9.482 1.00 92.50 72 ASP A N 1
ATOM 528 C CA . ASP A 1 72 ? -9.813 -0.469 9.286 1.00 92.50 72 ASP A CA 1
ATOM 529 C C . ASP A 1 72 ? -8.508 0.303 9.502 1.00 92.50 72 ASP A C 1
ATOM 531 O O . ASP A 1 72 ? -7.504 -0.301 9.882 1.00 92.50 72 ASP A O 1
ATOM 535 N N . VAL A 1 73 ? -8.535 1.622 9.295 1.00 93.44 73 VAL A N 1
ATOM 536 C CA . VAL A 1 73 ? -7.393 2.526 9.451 1.00 93.44 73 VAL A CA 1
ATOM 537 C C . VAL A 1 73 ? -7.609 3.492 10.615 1.00 93.44 73 VAL A C 1
ATOM 539 O O . VAL A 1 73 ? -8.653 4.128 10.727 1.00 93.44 73 VAL A O 1
ATOM 542 N N . LEU A 1 74 ? -6.581 3.633 11.449 1.00 89.25 74 LEU A N 1
ATOM 543 C CA . LEU A 1 74 ? -6.488 4.596 12.539 1.00 89.25 74 LEU A CA 1
ATOM 544 C C . LEU A 1 74 ? -5.944 5.927 12.005 1.00 89.25 74 LEU A C 1
ATOM 546 O O . LEU A 1 74 ? -4.733 6.138 11.964 1.00 89.25 74 LEU A O 1
ATOM 550 N N . ALA A 1 75 ? -6.834 6.816 11.571 1.00 85.50 75 ALA A N 1
ATOM 551 C CA . ALA A 1 75 ? -6.497 8.187 11.196 1.00 85.50 75 ALA A CA 1
ATOM 552 C C . ALA A 1 75 ? -7.456 9.158 11.898 1.00 85.50 75 ALA A C 1
ATOM 554 O O . ALA A 1 75 ? -8.648 8.876 12.011 1.00 85.50 75 ALA A O 1
ATOM 555 N N . GLU A 1 76 ? -6.929 10.272 12.405 1.00 77.06 76 GLU A N 1
ATOM 556 C CA . GLU A 1 76 ? -7.681 11.193 13.272 1.00 77.06 76 GLU A CA 1
ATOM 557 C C . GLU A 1 76 ? -8.415 12.292 12.481 1.00 77.06 76 GLU A C 1
ATOM 559 O O . GLU A 1 76 ? -9.421 12.814 12.959 1.00 77.06 76 GLU A O 1
ATOM 564 N N . ASP A 1 77 ? -7.939 12.632 11.273 1.00 83.06 77 ASP A N 1
ATOM 565 C CA . ASP A 1 77 ? -8.514 13.675 10.405 1.00 83.06 77 ASP A CA 1
ATOM 566 C C . ASP A 1 77 ? -8.135 13.547 8.902 1.00 83.06 77 ASP A C 1
ATOM 568 O O . ASP A 1 77 ? -7.347 12.687 8.485 1.00 83.06 77 ASP A O 1
ATOM 572 N N . ASP A 1 78 ? -8.672 14.435 8.058 1.00 77.31 78 ASP A N 1
ATOM 573 C CA . ASP A 1 78 ? -8.397 14.474 6.609 1.00 77.31 78 ASP A CA 1
ATOM 574 C C . ASP A 1 78 ? -6.922 14.767 6.276 1.00 77.31 78 ASP A C 1
ATOM 576 O O . ASP A 1 78 ? -6.378 14.253 5.294 1.00 77.31 78 ASP A O 1
ATOM 580 N N . VAL A 1 79 ? -6.239 15.568 7.102 1.00 74.88 79 VAL A N 1
ATOM 581 C CA . VAL A 1 79 ? -4.818 15.903 6.912 1.00 74.88 79 VAL A CA 1
ATOM 582 C C . VAL A 1 79 ? -3.956 14.658 7.122 1.00 74.88 79 VAL A C 1
ATOM 584 O O . VAL A 1 79 ? -3.025 14.393 6.351 1.00 74.88 79 VAL A O 1
ATOM 587 N N . SER A 1 80 ? -4.298 13.850 8.124 1.00 82.88 80 SER A N 1
ATOM 588 C CA . SER A 1 80 ? -3.661 12.571 8.409 1.00 82.88 80 SER A CA 1
ATOM 589 C C . SER A 1 80 ? -3.921 11.554 7.292 1.00 82.88 80 SER A C 1
ATOM 591 O O . SER A 1 80 ? -2.992 10.858 6.888 1.00 82.88 80 SER A O 1
ATOM 593 N N . THR A 1 81 ? -5.110 11.561 6.679 1.00 85.19 81 THR A N 1
ATOM 594 C CA . THR A 1 81 ? -5.461 10.734 5.506 1.00 85.19 81 THR A CA 1
ATOM 595 C C . THR A 1 81 ? -4.610 11.089 4.275 1.00 85.19 81 THR A C 1
ATOM 597 O O . THR A 1 81 ? -4.032 10.207 3.627 1.00 85.19 81 THR A O 1
ATOM 600 N N . GLY A 1 82 ? -4.465 12.380 3.960 1.00 86.38 82 GLY A N 1
ATOM 601 C CA . GLY A 1 82 ? -3.618 12.850 2.852 1.00 86.38 82 GLY A CA 1
ATOM 602 C C . GLY A 1 82 ? -2.126 12.563 3.073 1.00 86.38 82 GLY A C 1
ATOM 603 O O . GLY A 1 82 ? -1.410 12.115 2.173 1.00 86.38 82 GLY A O 1
ATOM 604 N N . THR A 1 83 ? -1.651 12.739 4.305 1.00 89.25 83 THR A N 1
ATOM 605 C CA . THR A 1 83 ? -0.258 12.430 4.664 1.00 89.25 83 THR A CA 1
ATOM 606 C C . THR A 1 83 ? 0.011 10.927 4.584 1.00 89.25 83 THR A C 1
ATOM 608 O O . THR A 1 83 ? 1.026 10.499 4.030 1.00 89.25 83 THR A O 1
ATOM 611 N N . LEU A 1 84 ? -0.923 10.112 5.077 1.00 90.75 84 LEU A N 1
ATOM 612 C CA . LEU A 1 84 ? -0.832 8.659 5.059 1.00 90.75 84 LEU A CA 1
ATOM 613 C C . LEU A 1 84 ? -0.834 8.100 3.633 1.00 90.75 84 LEU A C 1
ATOM 615 O O . LEU A 1 84 ? 0.009 7.269 3.303 1.00 90.75 84 LEU A O 1
ATOM 619 N N . SER A 1 85 ? -1.728 8.568 2.763 1.00 90.81 85 SER A N 1
ATOM 620 C CA . SER A 1 85 ? -1.748 8.138 1.357 1.00 90.81 85 SER A CA 1
ATOM 621 C C . SER A 1 85 ? -0.430 8.451 0.638 1.00 90.81 85 SER A C 1
ATOM 623 O O . SER A 1 85 ? 0.123 7.574 -0.028 1.00 90.81 85 SER A O 1
ATOM 625 N N . THR A 1 86 ? 0.128 9.648 0.861 1.00 90.88 86 THR A N 1
ATOM 626 C CA . THR A 1 86 ? 1.441 10.051 0.331 1.00 90.88 86 THR A CA 1
ATOM 627 C C . THR A 1 86 ? 2.551 9.130 0.841 1.00 90.88 86 THR A C 1
ATOM 629 O O . THR A 1 86 ? 3.396 8.670 0.070 1.00 90.88 86 THR A O 1
ATOM 632 N N . PHE A 1 87 ? 2.541 8.814 2.138 1.00 92.31 87 PHE A N 1
ATOM 633 C CA . PHE A 1 87 ? 3.499 7.897 2.754 1.00 92.31 87 PHE A CA 1
ATOM 634 C C . PHE A 1 87 ? 3.404 6.472 2.183 1.00 92.31 87 PHE A C 1
ATOM 636 O O . PHE A 1 87 ? 4.432 5.854 1.887 1.00 92.31 87 PHE A O 1
ATOM 643 N N . LEU A 1 88 ? 2.189 5.952 1.989 1.00 91.25 88 LEU A N 1
ATOM 644 C CA . LEU A 1 88 ? 1.958 4.622 1.419 1.00 91.25 88 LEU A CA 1
ATOM 645 C C . LEU A 1 88 ? 2.463 4.539 -0.027 1.00 91.25 88 LEU A C 1
ATOM 647 O O . LEU A 1 88 ? 3.195 3.607 -0.371 1.00 91.25 88 LEU A O 1
ATOM 651 N N . LEU A 1 89 ? 2.132 5.533 -0.858 1.00 88.88 89 LEU A N 1
ATOM 652 C CA . LEU A 1 89 ? 2.604 5.595 -2.241 1.00 88.88 89 LEU A CA 1
ATOM 653 C C . LEU A 1 89 ? 4.132 5.748 -2.310 1.00 88.88 89 LEU A C 1
ATOM 655 O O . LEU A 1 89 ? 4.791 5.061 -3.091 1.00 88.88 89 LEU A O 1
ATOM 659 N N . GLY A 1 90 ? 4.713 6.593 -1.454 1.00 89.81 90 GLY A N 1
ATOM 660 C CA . GLY A 1 90 ? 6.163 6.754 -1.340 1.00 89.81 90 GLY A CA 1
ATOM 661 C C . GLY A 1 90 ? 6.875 5.463 -0.929 1.00 89.81 90 GLY A C 1
ATOM 662 O O . GLY A 1 90 ? 7.911 5.124 -1.498 1.00 89.81 90 GLY A O 1
ATOM 663 N N . SER A 1 91 ? 6.296 4.696 -0.003 1.00 90.50 91 SER A N 1
ATOM 664 C CA . SER A 1 91 ? 6.833 3.397 0.428 1.00 90.50 91 SER A CA 1
ATOM 665 C C . SER A 1 91 ? 6.830 2.366 -0.708 1.00 90.50 91 SER A C 1
ATOM 667 O O . SER A 1 91 ? 7.818 1.655 -0.906 1.00 90.50 91 SER A O 1
ATOM 669 N N . LEU A 1 92 ? 5.749 2.323 -1.496 1.00 84.81 92 LEU A N 1
ATOM 670 C CA . LEU A 1 92 ? 5.619 1.478 -2.687 1.00 84.81 92 LEU A CA 1
ATOM 671 C C . LEU A 1 92 ? 6.680 1.819 -3.744 1.00 84.81 92 LEU A C 1
ATOM 673 O O . LEU A 1 92 ? 7.426 0.944 -4.191 1.00 84.81 92 LEU A O 1
ATOM 677 N N . LEU A 1 93 ? 6.774 3.096 -4.118 1.00 85.38 93 LEU A N 1
ATOM 678 C CA . LEU A 1 93 ? 7.736 3.561 -5.119 1.00 85.38 93 LEU A CA 1
ATOM 679 C C . LEU A 1 93 ? 9.182 3.397 -4.634 1.00 85.38 93 LEU A C 1
ATOM 681 O O . LEU A 1 93 ? 10.046 2.991 -5.408 1.00 85.38 93 LEU A O 1
ATOM 685 N N . GLY A 1 94 ? 9.447 3.630 -3.347 1.00 86.19 94 GLY A N 1
ATOM 686 C CA . GLY A 1 94 ? 10.758 3.415 -2.739 1.00 86.19 94 GLY A CA 1
ATOM 687 C C . GLY A 1 94 ? 11.215 1.957 -2.828 1.00 86.19 94 GLY A C 1
ATOM 688 O O . GLY A 1 94 ? 12.359 1.694 -3.203 1.00 86.19 94 GLY A O 1
ATOM 689 N N . ALA A 1 95 ? 10.319 0.998 -2.568 1.00 85.19 95 ALA A N 1
ATOM 690 C CA . ALA A 1 95 ? 10.625 -0.424 -2.732 1.00 85.19 95 ALA A CA 1
ATOM 691 C C . ALA A 1 95 ? 11.019 -0.763 -4.182 1.00 85.19 95 ALA A C 1
ATOM 693 O O . ALA A 1 95 ? 12.000 -1.480 -4.400 1.00 85.19 95 ALA A O 1
ATOM 694 N N . HIS A 1 96 ? 10.306 -0.198 -5.162 1.00 81.31 96 HIS A N 1
ATOM 695 C CA . HIS A 1 96 ? 10.614 -0.360 -6.583 1.00 81.31 96 HIS A CA 1
ATOM 696 C C . HIS A 1 96 ? 11.969 0.260 -6.974 1.00 81.31 96 HIS A C 1
ATOM 698 O O . HIS A 1 96 ? 12.771 -0.382 -7.656 1.00 81.31 96 HIS A O 1
ATOM 704 N N . VAL A 1 97 ? 12.269 1.478 -6.506 1.00 84.75 97 VAL A N 1
ATOM 705 C CA . VAL A 1 97 ? 13.556 2.155 -6.759 1.00 84.75 97 VAL A CA 1
ATOM 706 C C . VAL A 1 97 ? 14.724 1.330 -6.218 1.00 84.75 97 VAL A C 1
ATOM 708 O O . VAL A 1 97 ? 15.698 1.095 -6.933 1.00 84.75 97 VAL A O 1
ATOM 711 N N . VAL A 1 98 ? 14.620 0.829 -4.982 1.00 85.38 98 VAL A N 1
ATOM 712 C CA . VAL A 1 98 ? 15.670 -0.009 -4.381 1.00 85.38 98 VAL A CA 1
ATOM 713 C C . VAL A 1 98 ? 15.862 -1.305 -5.167 1.00 85.38 98 VAL A C 1
ATOM 715 O O . VAL A 1 98 ? 16.997 -1.727 -5.391 1.00 85.38 98 VAL A O 1
ATOM 718 N N . ALA A 1 99 ? 14.779 -1.949 -5.598 1.00 82.56 99 ALA A N 1
ATOM 719 C CA . ALA A 1 99 ? 14.882 -3.171 -6.384 1.00 82.56 99 ALA A CA 1
ATOM 720 C C . ALA A 1 99 ? 15.519 -2.932 -7.759 1.00 82.56 99 ALA A C 1
ATOM 722 O O . ALA A 1 99 ? 16.393 -3.698 -8.159 1.00 82.56 99 ALA A O 1
ATOM 723 N N . THR A 1 100 ? 15.173 -1.823 -8.416 1.00 80.38 100 THR A N 1
ATOM 724 C CA . THR A 1 100 ? 15.792 -1.402 -9.680 1.00 80.38 100 THR A CA 1
ATOM 725 C C . THR A 1 100 ? 17.292 -1.169 -9.511 1.00 80.38 100 THR A C 1
ATOM 727 O O . THR A 1 100 ? 18.089 -1.667 -10.301 1.00 80.38 100 THR A O 1
ATOM 730 N N . ALA A 1 101 ? 17.696 -0.472 -8.445 1.00 83.94 101 ALA A N 1
ATOM 731 C CA . ALA A 1 101 ? 19.101 -0.179 -8.164 1.00 83.94 101 ALA A CA 1
ATOM 732 C C . ALA A 1 101 ? 19.930 -1.424 -7.797 1.00 83.94 101 ALA A C 1
ATOM 734 O O . ALA A 1 101 ? 21.143 -1.436 -7.992 1.00 83.94 101 ALA A O 1
ATOM 735 N N . THR A 1 102 ? 19.292 -2.465 -7.255 1.00 84.75 102 THR A N 1
ATOM 736 C CA . THR A 1 102 ? 1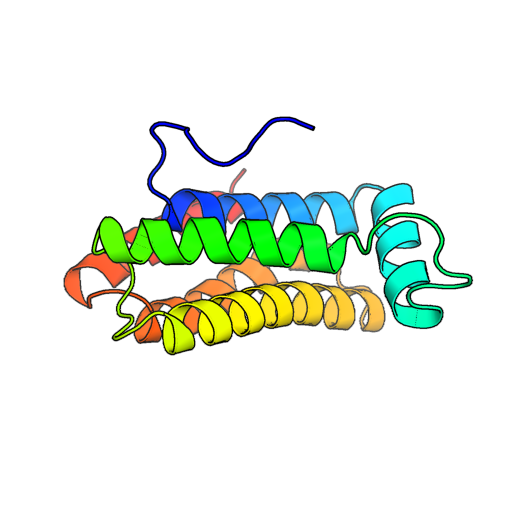9.966 -3.696 -6.802 1.00 84.75 102 THR A CA 1
ATOM 737 C C . THR A 1 102 ? 19.813 -4.874 -7.764 1.00 84.75 102 THR A C 1
ATOM 739 O O . THR A 1 102 ? 20.412 -5.920 -7.529 1.00 84.75 102 THR A O 1
ATOM 742 N N . GLY A 1 103 ? 19.020 -4.731 -8.832 1.00 79.06 103 GLY A N 1
ATOM 743 C CA . GLY A 1 103 ? 18.680 -5.826 -9.746 1.00 79.06 103 GLY A CA 1
ATOM 744 C C . GLY A 1 103 ? 17.846 -6.939 -9.097 1.00 79.06 103 GLY A C 1
ATOM 745 O O . GLY A 1 103 ? 17.775 -8.039 -9.632 1.00 79.06 103 GLY A O 1
ATOM 746 N N . ALA A 1 104 ? 17.228 -6.681 -7.940 1.00 78.69 104 ALA A N 1
ATOM 747 C CA . ALA A 1 104 ? 16.550 -7.685 -7.119 1.00 78.69 104 ALA A CA 1
ATOM 748 C C . ALA A 1 104 ? 15.042 -7.765 -7.417 1.00 78.69 104 ALA A C 1
ATOM 750 O O . ALA A 1 104 ? 14.222 -7.708 -6.496 1.00 78.69 104 ALA A O 1
ATOM 751 N N . PHE A 1 105 ? 14.670 -7.860 -8.699 1.00 72.75 105 PHE A N 1
ATOM 752 C CA . PHE A 1 105 ? 13.259 -7.870 -9.098 1.00 72.75 105 PHE A CA 1
ATOM 753 C C . PHE A 1 105 ? 12.510 -9.126 -8.635 1.00 72.75 105 PHE A C 1
ATOM 755 O O . PHE A 1 105 ? 11.370 -9.025 -8.187 1.00 72.75 105 PHE A O 1
ATOM 762 N N . ASP A 1 106 ? 13.194 -10.270 -8.601 1.00 73.12 106 ASP A N 1
ATOM 763 C CA . ASP A 1 106 ? 12.649 -11.547 -8.118 1.00 73.12 106 ASP A CA 1
ATOM 764 C C . ASP A 1 106 ? 12.233 -11.510 -6.630 1.00 73.12 106 ASP A C 1
ATOM 766 O O . ASP A 1 106 ? 11.489 -12.368 -6.155 1.00 73.12 106 ASP A O 1
ATOM 770 N N . ASP A 1 107 ? 12.701 -10.507 -5.875 1.00 77.69 107 ASP A N 1
ATOM 771 C CA . ASP A 1 107 ? 12.412 -10.312 -4.450 1.00 77.69 107 ASP A CA 1
ATOM 772 C C . ASP A 1 107 ? 11.368 -9.200 -4.198 1.00 77.69 107 ASP A C 1
ATOM 774 O O . ASP A 1 107 ? 11.025 -8.935 -3.043 1.00 77.69 107 ASP A O 1
ATOM 778 N N . LEU A 1 108 ? 10.822 -8.542 -5.237 1.00 77.31 108 LEU A N 1
ATOM 779 C CA . LEU A 1 108 ? 9.836 -7.458 -5.062 1.00 77.31 108 LEU A CA 1
ATOM 780 C C . LEU A 1 108 ? 8.594 -7.880 -4.263 1.00 77.31 108 LEU A C 1
ATOM 782 O O . LEU A 1 108 ? 8.226 -7.141 -3.347 1.00 77.31 108 LEU A O 1
ATOM 786 N N . PRO A 1 109 ? 7.949 -9.032 -4.538 1.00 80.38 109 PRO A N 1
ATOM 787 C CA . PRO A 1 109 ? 6.779 -9.453 -3.768 1.00 80.38 109 PRO A CA 1
ATOM 788 C C . PRO A 1 109 ? 7.092 -9.629 -2.276 1.00 80.38 109 PRO A C 1
ATOM 790 O O . PRO A 1 109 ? 6.321 -9.198 -1.421 1.00 80.38 109 PRO A O 1
ATOM 793 N N . ARG A 1 110 ? 8.267 -10.184 -1.942 1.00 82.44 110 ARG A N 1
ATOM 794 C CA . ARG A 1 110 ? 8.738 -10.320 -0.550 1.00 82.44 110 ARG A CA 1
ATOM 795 C C . ARG A 1 110 ? 9.056 -8.972 0.084 1.00 82.44 110 ARG A C 1
ATOM 797 O O . ARG A 1 110 ? 8.817 -8.767 1.271 1.00 82.44 110 ARG A O 1
ATOM 804 N N . ARG A 1 111 ? 9.593 -8.029 -0.688 1.00 83.81 111 ARG A N 1
ATOM 805 C CA . ARG A 1 111 ? 9.814 -6.654 -0.223 1.00 83.81 111 ARG A CA 1
ATOM 806 C C . ARG A 1 111 ? 8.498 -5.952 0.070 1.00 83.81 111 ARG A C 1
ATOM 808 O O . ARG A 1 111 ? 8.410 -5.286 1.095 1.00 83.81 111 ARG A O 1
ATOM 815 N N . MET A 1 112 ? 7.483 -6.145 -0.769 1.00 87.50 112 MET A N 1
ATOM 816 C CA . MET A 1 112 ? 6.149 -5.598 -0.533 1.00 87.50 112 MET A CA 1
ATOM 817 C C . MET A 1 112 ? 5.502 -6.193 0.722 1.00 87.50 112 MET A C 1
ATOM 819 O O . MET A 1 112 ? 4.965 -5.458 1.547 1.00 87.50 112 MET A O 1
ATOM 823 N N . GLU A 1 113 ? 5.636 -7.503 0.934 1.00 90.06 113 GLU A N 1
ATOM 824 C CA . GLU A 1 113 ? 5.188 -8.155 2.170 1.00 90.06 113 GLU A CA 1
ATOM 825 C C . GLU A 1 113 ? 5.838 -7.528 3.411 1.00 90.06 113 GLU A C 1
ATOM 827 O O . GLU A 1 113 ? 5.138 -7.189 4.367 1.00 90.06 113 GLU A O 1
ATOM 832 N N . ARG A 1 114 ? 7.147 -7.252 3.360 1.00 89.75 114 ARG A N 1
ATOM 833 C CA . ARG A 1 114 ? 7.879 -6.577 4.445 1.00 89.75 114 ARG A CA 1
ATOM 834 C C . ARG A 1 114 ? 7.431 -5.130 4.643 1.00 89.75 114 ARG A C 1
ATOM 836 O O . ARG A 1 114 ? 7.288 -4.707 5.788 1.00 89.75 114 ARG A O 1
ATOM 843 N N . VAL A 1 115 ? 7.180 -4.382 3.567 1.00 91.81 115 VAL A N 1
ATOM 844 C CA . VAL A 1 115 ? 6.619 -3.020 3.644 1.00 91.81 115 VAL A CA 1
ATOM 845 C C . VAL A 1 115 ? 5.306 -3.045 4.428 1.00 91.81 115 VAL A C 1
ATOM 847 O O . VAL A 1 115 ? 5.180 -2.344 5.432 1.00 91.81 115 VAL A O 1
ATOM 850 N N . TRP A 1 116 ? 4.369 -3.923 4.061 1.00 94.19 116 TRP A N 1
ATOM 851 C CA . TRP A 1 116 ? 3.111 -4.067 4.798 1.00 94.19 116 TRP A CA 1
ATOM 852 C C . TRP A 1 116 ? 3.313 -4.564 6.229 1.00 94.19 116 TRP A C 1
ATOM 854 O O . TRP A 1 116 ? 2.6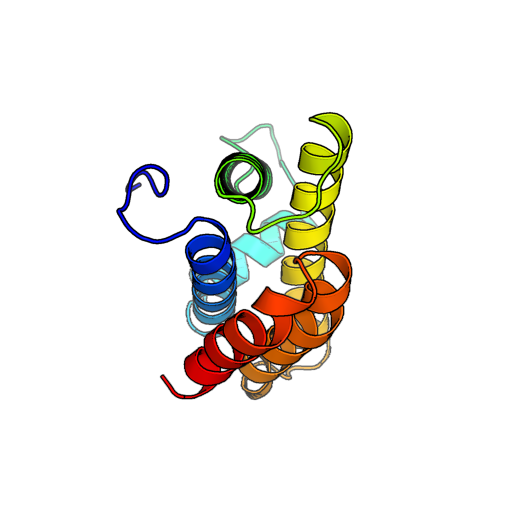76 -4.054 7.148 1.00 94.19 116 TRP A O 1
ATOM 864 N N . TYR A 1 117 ? 4.228 -5.507 6.458 1.00 94.38 117 TYR A N 1
ATOM 865 C CA . TYR A 1 117 ? 4.530 -6.017 7.795 1.00 94.38 117 TYR A CA 1
ATOM 866 C C . TYR A 1 117 ? 4.925 -4.904 8.782 1.00 94.38 117 TYR A C 1
ATOM 868 O O . TYR A 1 117 ? 4.519 -4.958 9.953 1.00 94.38 117 TYR A O 1
ATOM 876 N N . PHE A 1 118 ? 5.694 -3.913 8.312 1.00 93.88 118 PHE A N 1
ATOM 877 C CA . PHE A 1 118 ? 6.148 -2.769 9.107 1.00 93.88 118 PHE A CA 1
ATOM 878 C C . PHE A 1 118 ? 5.127 -1.635 9.203 1.00 93.88 118 PHE A C 1
ATOM 880 O O . PHE A 1 118 ? 5.068 -0.984 10.242 1.00 93.88 118 PHE A O 1
ATOM 887 N N . ILE A 1 119 ? 4.320 -1.404 8.165 1.00 93.56 119 ILE A N 1
ATOM 888 C CA . ILE A 1 119 ? 3.332 -0.315 8.152 1.00 93.56 119 ILE A CA 1
ATOM 889 C C . ILE A 1 119 ? 2.077 -0.680 8.951 1.00 93.56 119 ILE A C 1
ATOM 891 O O . ILE A 1 119 ? 1.584 0.137 9.725 1.00 93.56 119 ILE A O 1
ATOM 895 N N . LEU A 1 120 ? 1.575 -1.913 8.810 1.00 95.12 120 LEU A N 1
ATOM 896 C CA . LEU A 1 120 ? 0.295 -2.333 9.393 1.00 95.12 120 LEU A CA 1
ATOM 897 C C . LEU A 1 120 ? 0.155 -2.064 10.906 1.00 95.12 120 LEU A C 1
ATOM 899 O O . LEU A 1 120 ? -0.907 -1.592 11.298 1.00 95.12 120 LEU A O 1
ATOM 903 N N . PRO A 1 121 ? 1.167 -2.296 11.770 1.00 94.56 121 PRO A N 1
ATOM 904 C CA . PRO A 1 121 ? 1.048 -2.030 13.207 1.00 94.56 121 PRO A CA 1
ATOM 905 C C . PRO A 1 121 ? 0.752 -0.574 13.576 1.00 94.56 121 PRO A C 1
ATOM 907 O O . PRO A 1 121 ? 0.188 -0.339 14.636 1.00 94.56 121 PRO A O 1
ATOM 910 N N . GLY A 1 122 ? 1.162 0.384 12.739 1.00 91.50 122 GLY A N 1
ATOM 911 C CA . GLY A 1 122 ? 0.860 1.805 12.934 1.00 91.50 122 GLY A CA 1
ATOM 912 C C . GLY A 1 122 ? -0.405 2.264 12.212 1.00 91.50 122 GLY A C 1
ATOM 913 O O . GLY A 1 122 ? -0.787 3.418 12.352 1.00 91.50 122 GLY A O 1
ATOM 914 N N . LEU A 1 123 ? -1.021 1.384 11.420 1.00 92.12 123 LEU A N 1
ATOM 915 C CA . LEU A 1 123 ? -2.128 1.720 10.535 1.00 92.12 123 LEU A CA 1
ATOM 916 C C . LEU A 1 123 ? -3.470 1.203 11.048 1.00 92.12 123 LEU A C 1
ATOM 918 O O . LEU A 1 123 ? -4.474 1.876 10.863 1.00 92.12 123 LEU A O 1
ATOM 922 N N . VAL A 1 124 ? -3.505 0.008 11.642 1.00 94.88 124 VAL A N 1
ATOM 923 C CA . VAL A 1 124 ? -4.757 -0.696 11.957 1.00 94.88 124 VAL A CA 1
ATOM 924 C C . VAL A 1 124 ? -4.957 -0.875 13.454 1.00 94.88 124 VAL A C 1
ATOM 926 O O . VAL A 1 124 ? -3.996 -0.960 14.218 1.00 94.88 124 VAL A O 1
ATOM 929 N N . GLU A 1 125 ? -6.216 -1.040 13.857 1.00 90.50 125 GLU A N 1
ATOM 930 C CA . GLU A 1 125 ? -6.571 -1.490 15.205 1.00 90.50 125 GLU A CA 1
ATOM 931 C C . GLU A 1 125 ? -5.814 -2.781 15.579 1.00 90.50 125 GLU A C 1
ATOM 933 O O . GLU A 1 125 ? -5.797 -3.731 14.783 1.00 90.50 125 GLU A O 1
ATOM 938 N N . PRO A 1 126 ? -5.230 -2.896 16.791 1.00 90.56 126 PRO A N 1
ATOM 939 C CA . PRO A 1 126 ? -4.437 -4.065 17.182 1.00 90.56 126 PRO A CA 1
ATOM 940 C C . PRO A 1 126 ? -5.168 -5.405 17.018 1.00 90.56 126 PRO A C 1
ATOM 942 O O . PRO A 1 126 ? -4.545 -6.420 16.701 1.00 90.56 126 PRO A O 1
ATOM 945 N N . SER A 1 127 ? -6.495 -5.411 17.180 1.00 93.44 127 SER A N 1
ATOM 946 C CA . SER A 1 127 ? -7.347 -6.590 16.984 1.00 93.44 127 SER A CA 1
ATO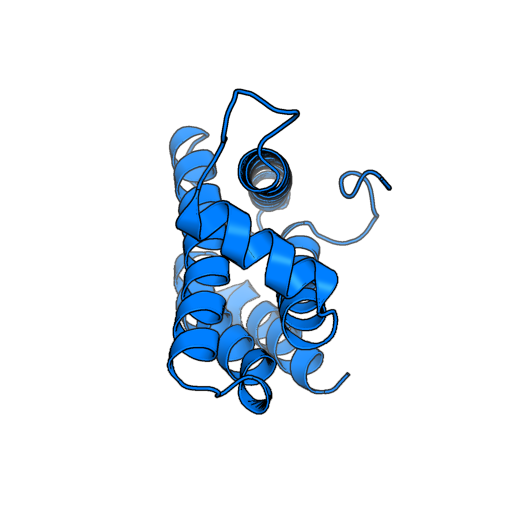M 947 C C . SER A 1 127 ? -7.411 -7.064 15.524 1.00 93.44 127 SER A C 1
ATOM 949 O O . SER A 1 127 ? -7.581 -8.259 15.277 1.00 93.44 127 SER A O 1
ATOM 951 N N . LYS A 1 128 ? -7.221 -6.160 14.553 1.00 94.75 128 LYS A N 1
ATOM 952 C CA . LYS A 1 128 ? -7.243 -6.433 13.105 1.00 94.75 128 LYS A CA 1
ATOM 953 C C . LYS A 1 128 ? -5.853 -6.727 12.523 1.00 94.75 128 LYS A C 1
ATOM 955 O O . LYS A 1 128 ? -5.748 -7.253 11.415 1.00 94.75 128 LYS A O 1
ATOM 960 N N . LEU A 1 129 ? -4.771 -6.461 13.263 1.00 95.88 129 LEU A N 1
ATOM 961 C CA . LEU A 1 129 ? -3.392 -6.597 12.771 1.00 95.88 129 LEU A CA 1
ATOM 962 C C . LEU A 1 129 ? -3.065 -7.996 12.228 1.00 95.88 129 LEU A C 1
ATOM 964 O O . LEU A 1 129 ? -2.443 -8.133 11.172 1.00 95.88 129 LEU A O 1
ATOM 968 N N . VAL A 1 130 ? -3.479 -9.048 12.939 1.00 96.31 130 VAL A N 1
ATOM 969 C CA . VAL A 1 130 ? -3.209 -10.435 12.523 1.00 96.31 130 VAL A CA 1
ATOM 970 C C . VAL A 1 130 ? -3.897 -10.750 11.196 1.00 96.31 130 VAL A C 1
ATOM 972 O O . VAL A 1 130 ? -3.286 -11.376 10.328 1.00 96.31 130 VAL A O 1
ATOM 975 N N . TYR A 1 131 ? -5.134 -10.280 11.020 1.00 95.38 131 TYR A N 1
ATOM 976 C CA . TYR A 1 131 ? -5.898 -10.463 9.791 1.00 95.38 131 TYR A CA 1
ATOM 977 C C . TYR A 1 131 ? -5.176 -9.839 8.593 1.00 95.38 131 TYR A C 1
ATOM 979 O O . TYR A 1 131 ? -4.856 -10.542 7.633 1.00 95.38 131 TYR A O 1
ATOM 987 N N . PHE A 1 132 ? -4.826 -8.553 8.678 1.00 95.19 132 PHE A N 1
ATOM 988 C CA . PHE A 1 132 ? -4.198 -7.851 7.558 1.00 95.19 132 PHE A CA 1
ATOM 989 C C . PHE A 1 132 ? -2.789 -8.352 7.241 1.00 95.19 132 PHE A C 1
ATOM 991 O O . PHE A 1 132 ? -2.415 -8.414 6.071 1.00 95.19 132 PHE A O 1
ATOM 998 N N . ARG A 1 133 ? -2.020 -8.801 8.242 1.00 94.75 133 ARG A N 1
ATOM 999 C CA . ARG A 1 133 ? -0.726 -9.459 7.993 1.00 94.75 133 ARG A CA 1
ATOM 1000 C C . ARG A 1 133 ? -0.885 -10.756 7.209 1.00 94.75 133 ARG A C 1
ATOM 1002 O O . ARG A 1 133 ? -0.128 -10.999 6.273 1.00 94.75 133 ARG A O 1
ATOM 1009 N N . GLN A 1 134 ? -1.874 -11.578 7.558 1.00 93.81 134 GLN A N 1
ATOM 1010 C CA . GLN A 1 134 ? -2.172 -12.797 6.803 1.00 93.81 134 GLN A CA 1
ATOM 1011 C C . GLN A 1 134 ? -2.693 -12.486 5.399 1.00 93.81 134 GLN A C 1
ATOM 1013 O O . GLN A 1 134 ? -2.345 -13.180 4.446 1.00 93.81 134 GLN A O 1
ATOM 1018 N N . PHE A 1 135 ? -3.522 -11.452 5.257 1.00 92.44 135 PHE A N 1
ATOM 1019 C CA . PHE A 1 135 ? -4.012 -11.013 3.956 1.00 92.44 135 PHE A CA 1
ATOM 1020 C C . PHE A 1 135 ? -2.857 -10.574 3.045 1.00 92.44 135 PHE A C 1
ATOM 1022 O O . PHE A 1 135 ? -2.757 -11.043 1.909 1.00 92.44 135 PHE A O 1
ATOM 1029 N N . ALA A 1 136 ? -1.946 -9.743 3.561 1.00 91.12 136 ALA A N 1
ATOM 1030 C CA . ALA A 1 136 ? -0.771 -9.280 2.833 1.00 91.12 136 ALA A CA 1
ATOM 1031 C C . ALA A 1 136 ? 0.173 -10.433 2.461 1.00 91.12 136 ALA A C 1
ATOM 1033 O O . ALA A 1 136 ? 0.639 -10.479 1.326 1.00 91.12 136 ALA A O 1
ATOM 1034 N N . SER A 1 137 ? 0.422 -11.388 3.363 1.00 88.81 137 SER A N 1
ATOM 1035 C CA . SER A 1 137 ? 1.351 -12.497 3.099 1.00 88.81 137 SER A CA 1
ATOM 1036 C C . SER A 1 137 ? 0.805 -13.539 2.121 1.00 88.81 137 SER A C 1
ATOM 1038 O O . SER A 1 137 ? 1.555 -14.054 1.296 1.00 88.81 137 SER A O 1
ATOM 1040 N N . ARG A 1 138 ? -0.508 -13.821 2.130 1.00 85.94 138 ARG A N 1
ATOM 1041 C CA . ARG A 1 138 ? -1.142 -14.736 1.155 1.00 85.94 138 ARG A CA 1
ATOM 1042 C C . ARG A 1 138 ? -0.971 -14.273 -0.286 1.00 85.94 138 ARG A C 1
ATOM 1044 O O . ARG A 1 138 ? -1.032 -15.093 -1.198 1.00 85.94 138 ARG A O 1
ATOM 1051 N N . ARG A 1 139 ? -0.763 -12.975 -0.492 1.00 74.62 139 ARG A N 1
ATOM 1052 C CA . ARG A 1 139 ? -0.557 -12.387 -1.813 1.00 74.62 139 ARG A CA 1
ATOM 1053 C C . ARG A 1 139 ? 0.807 -12.713 -2.417 1.00 74.62 139 ARG A C 1
ATOM 1055 O O . ARG A 1 139 ? 0.943 -12.652 -3.625 1.00 74.62 139 ARG A O 1
ATOM 1062 N N . LEU A 1 140 ? 1.765 -13.134 -1.592 1.00 61.53 140 LEU A N 1
ATOM 1063 C CA . LEU A 1 140 ? 3.050 -13.675 -2.032 1.00 61.53 140 LEU A CA 1
ATOM 1064 C C . LEU A 1 140 ? 2.926 -15.050 -2.714 1.00 61.53 140 LEU A C 1
ATOM 1066 O O . LEU A 1 140 ? 3.835 -15.479 -3.415 1.00 61.53 140 LEU A O 1
ATOM 1070 N N . LEU A 1 141 ? 1.850 -15.784 -2.420 1.00 56.56 141 LEU A N 1
ATOM 1071 C CA . LEU A 1 141 ? 1.665 -17.179 -2.831 1.00 56.56 141 LEU A CA 1
ATOM 1072 C C . LEU A 1 141 ? 0.854 -17.324 -4.127 1.00 56.56 141 LEU A C 1
ATOM 1074 O O . LEU A 1 141 ? 0.533 -18.453 -4.501 1.00 56.56 141 LEU A O 1
ATOM 1078 N N . ARG A 1 142 ? 0.464 -16.213 -4.757 1.00 53.78 142 ARG A N 1
ATOM 1079 C CA . ARG A 1 142 ? -0.263 -16.195 -6.029 1.00 53.78 142 ARG A CA 1
ATOM 1080 C C . ARG A 1 142 ? 0.618 -15.686 -7.148 1.00 53.78 142 ARG A C 1
ATOM 1082 O O . ARG A 1 142 ? 1.459 -14.815 -6.851 1.00 53.78 142 ARG A O 1
#

Foldseek 3Di:
DDDLQDDPDQLLLSLLVVLLVLLCCCLPPVVSVVVLVCCVPPNCPPVPDDDVLVVQLVVLLSSLVRNVVVQFWDDDDSVSSSVVSVVSSCQSSVLNVVCVVVVPSVCSLVSSLVSCLVVNVNTGDPVCSVVVNVSSVVSSVD

Organism: Rhodococcus wratislaviensis (NCBI:txid44752)